Protein AF-A0A1I3DEV8-F1 (afdb_monomer)

Sequence (72 aa):
MEQQNIIIFEPSTSEETNALKAFAKALKLKSEVKEKPHNPEFVAIIKESQKQAKEGKVTRVKKENLKEFLGL

InterPro domains:
  IPR020271 Uncharacterised protein family, MJ1172 [PF10884] (1-68)

Organism: NCBI:txid1125876

Radius of gyration: 22.48 Å; Cα contacts (8 Å, |Δi|>4): 14; chains: 1; bounding box: 37×31×70 Å

Foldseek 3Di:
DDDDDDDDDDDPDPVVVVVVVVVCVVVVHDDDDDDDPPDVVVVVVVVVVVVCVVVVVDDDDDPVCVCVVVVD

Solvent-accessible surface area (backbone atoms only — not comparable to full-atom values): 4864 Å² total; per-residue (Å²): 131,87,82,86,82,87,86,86,85,84,68,91,47,72,67,52,46,51,52,52,50,52,54,33,56,76,69,73,49,92,79,84,88,75,78,77,76,72,59,65,66,59,54,48,53,52,53,50,51,54,50,31,52,76,72,62,67,64,85,88,75,56,82,91,49,45,44,69,74,69,75,97

Secondary structure (DSSP, 8-state):
-----------SSHHHHHHHHHHHHHTT-----PPPPPPHHHHHHHHHHHHHHHTT------GGGHHHHHT-

Mean predicted aligned error: 10.8 Å

pLDDT: mean 87.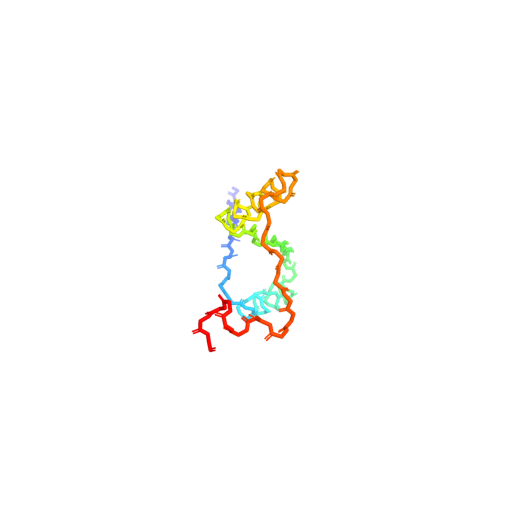49, std 9.43, range [50.28, 97.0]

Structure (mmCIF, N/CA/C/O backbone):
data_AF-A0A1I3DEV8-F1
#
_entry.id   AF-A0A1I3DEV8-F1
#
loop_
_atom_site.group_PDB
_atom_site.id
_atom_site.type_symbol
_atom_site.label_atom_id
_atom_site.label_alt_id
_atom_site.label_comp_id
_atom_site.label_asym_id
_atom_site.label_entity_id
_atom_site.label_seq_id
_atom_site.pdbx_PDB_ins_code
_atom_site.Cartn_x
_atom_site.Cartn_y
_atom_site.Cartn_z
_atom_site.occupancy
_atom_site.B_iso_or_equiv
_atom_site.auth_seq_id
_atom_site.auth_comp_id
_atom_site.auth_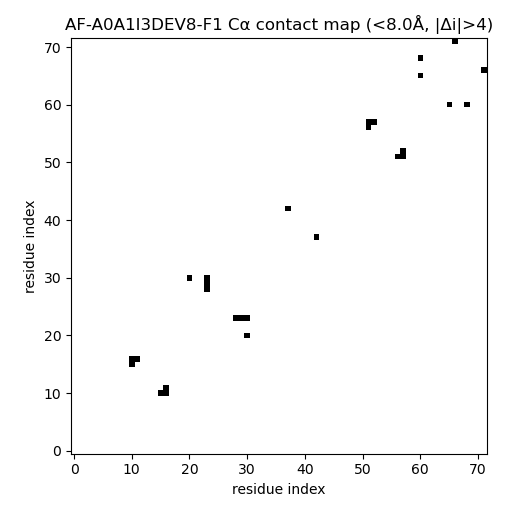asym_id
_atom_site.auth_atom_id
_atom_site.pdbx_PDB_model_num
ATOM 1 N N . MET A 1 1 ? 10.530 -1.380 -42.916 1.00 50.28 1 MET A N 1
ATOM 2 C CA . MET A 1 1 ? 10.962 -0.951 -41.570 1.00 50.28 1 MET A CA 1
ATOM 3 C C . MET A 1 1 ? 10.299 -1.889 -40.583 1.00 50.28 1 MET A C 1
ATOM 5 O O . MET A 1 1 ? 9.084 -2.025 -40.654 1.00 50.28 1 MET A O 1
ATOM 9 N N . GLU A 1 2 ? 11.069 -2.597 -39.760 1.00 67.44 2 GLU A N 1
ATOM 10 C CA . GLU A 1 2 ? 10.500 -3.432 -38.695 1.00 67.44 2 GLU A CA 1
ATOM 11 C C . GLU A 1 2 ? 9.789 -2.531 -37.679 1.00 67.44 2 GLU A C 1
ATOM 13 O O . GLU A 1 2 ? 10.330 -1.506 -37.261 1.00 67.44 2 GLU A O 1
ATOM 18 N N . GLN A 1 3 ? 8.548 -2.872 -37.333 1.00 68.50 3 GLN A N 1
ATOM 19 C CA . GLN A 1 3 ? 7.791 -2.142 -36.322 1.00 68.50 3 GLN A CA 1
ATOM 20 C C . GLN A 1 3 ? 8.359 -2.480 -34.943 1.00 68.50 3 GLN A C 1
ATOM 22 O O . GLN A 1 3 ? 8.389 -3.642 -34.542 1.00 68.50 3 GLN A O 1
ATOM 27 N N . GLN A 1 4 ? 8.824 -1.465 -34.218 1.00 80.38 4 GLN A N 1
ATOM 28 C CA . GLN A 1 4 ? 9.242 -1.633 -32.830 1.00 80.38 4 GLN A CA 1
ATOM 29 C C . GLN A 1 4 ? 8.003 -1.642 -31.933 1.00 80.38 4 GLN A C 1
ATOM 31 O O . GLN A 1 4 ? 7.330 -0.624 -31.784 1.00 80.38 4 GLN A O 1
ATOM 36 N N . ASN A 1 5 ? 7.709 -2.796 -31.337 1.00 83.62 5 ASN A N 1
ATOM 37 C CA . ASN A 1 5 ? 6.617 -2.9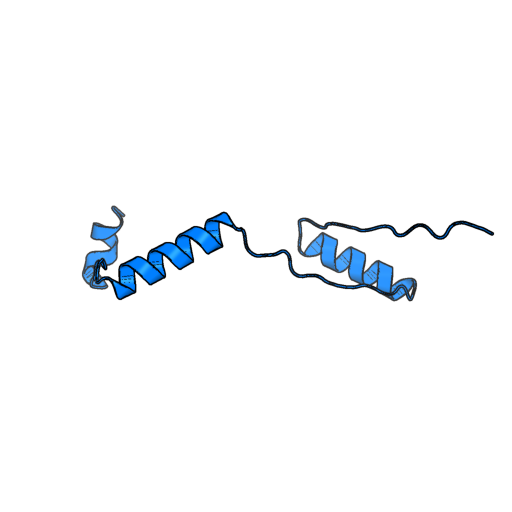49 -30.380 1.00 83.62 5 ASN A CA 1
ATOM 38 C C . ASN A 1 5 ? 7.102 -2.633 -28.960 1.00 83.62 5 ASN A C 1
ATOM 40 O O . ASN A 1 5 ? 8.173 -3.081 -28.548 1.00 83.62 5 ASN A O 1
ATOM 44 N N . ILE A 1 6 ? 6.296 -1.895 -28.195 1.00 84.31 6 ILE A N 1
ATOM 45 C CA . ILE A 1 6 ? 6.535 -1.633 -26.770 1.00 84.31 6 ILE A CA 1
ATOM 46 C C . ILE A 1 6 ? 5.718 -2.636 -25.957 1.00 84.31 6 ILE A C 1
ATOM 48 O O . ILE A 1 6 ? 4.511 -2.760 -26.153 1.00 84.31 6 ILE A O 1
ATOM 52 N N . ILE A 1 7 ? 6.376 -3.335 -25.033 1.00 83.69 7 ILE A N 1
ATOM 53 C CA . ILE A 1 7 ? 5.754 -4.307 -24.127 1.00 83.69 7 ILE A CA 1
ATOM 54 C C . ILE A 1 7 ? 5.779 -3.719 -22.712 1.00 83.69 7 ILE A C 1
ATOM 56 O O . ILE A 1 7 ? 6.830 -3.276 -22.247 1.00 83.69 7 ILE A O 1
ATOM 60 N N . ILE A 1 8 ? 4.628 -3.709 -22.034 1.00 85.06 8 ILE A N 1
ATOM 61 C CA . ILE A 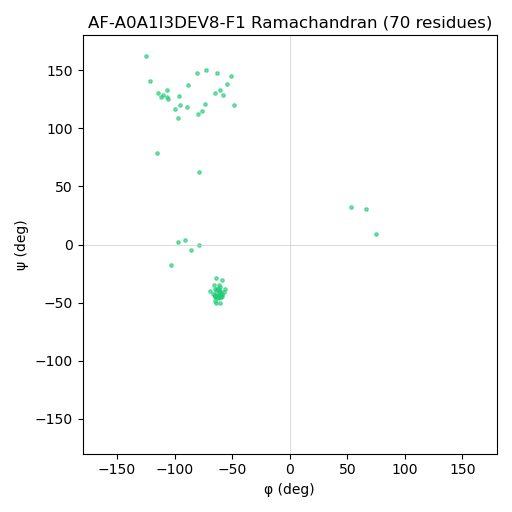1 8 ? 4.459 -3.174 -20.675 1.00 85.06 8 ILE A CA 1
ATOM 62 C C . ILE A 1 8 ? 4.098 -4.329 -19.739 1.00 85.06 8 ILE A C 1
ATOM 64 O O . ILE A 1 8 ? 3.193 -5.105 -20.035 1.00 85.06 8 ILE A O 1
ATOM 68 N N . PHE A 1 9 ? 4.799 -4.430 -18.610 1.00 84.88 9 PHE A N 1
ATOM 69 C CA . PHE A 1 9 ? 4.535 -5.423 -17.569 1.00 84.88 9 PHE A CA 1
ATOM 70 C C . PHE A 1 9 ? 3.890 -4.748 -16.353 1.00 84.88 9 PHE A C 1
ATOM 72 O O . PHE A 1 9 ? 4.398 -3.731 -15.880 1.00 84.88 9 PHE A O 1
ATOM 79 N N . GLU A 1 10 ? 2.815 -5.331 -15.817 1.00 86.12 10 GLU A N 1
ATOM 80 C CA . GLU A 1 10 ? 2.114 -4.843 -14.620 1.00 86.12 10 GLU A CA 1
ATOM 81 C C . GLU A 1 10 ? 2.219 -5.853 -13.464 1.00 86.12 10 GLU A C 1
ATOM 83 O O . GLU A 1 10 ? 1.277 -6.605 -13.207 1.00 86.12 10 GLU A O 1
ATOM 88 N N . PRO A 1 11 ? 3.359 -5.905 -12.750 1.00 86.81 11 PRO A N 1
ATOM 89 C CA . PRO A 1 11 ? 3.537 -6.846 -11.649 1.00 86.81 11 PRO A CA 1
ATOM 90 C C . PRO A 1 11 ? 2.547 -6.585 -10.500 1.00 86.81 11 PRO A C 1
ATOM 92 O O . PRO A 1 11 ? 2.150 -5.444 -10.211 1.00 86.81 11 PRO A O 1
ATOM 95 N N . SER A 1 12 ? 2.154 -7.665 -9.829 1.00 86.25 12 SER A N 1
ATOM 96 C CA . SER A 1 12 ? 1.247 -7.652 -8.676 1.00 86.25 12 SER A CA 1
ATOM 97 C C . SER A 1 12 ? 1.980 -7.839 -7.349 1.00 86.25 12 SER A C 1
ATOM 99 O O . SER A 1 12 ? 1.441 -7.472 -6.306 1.00 86.25 12 SER A O 1
ATOM 101 N N . THR A 1 13 ? 3.219 -8.341 -7.377 1.00 88.00 13 THR A N 1
ATOM 102 C CA . THR A 1 13 ? 4.040 -8.554 -6.178 1.00 88.00 13 THR A CA 1
ATOM 103 C C . THR A 1 13 ? 5.400 -7.852 -6.250 1.00 88.00 13 THR A C 1
ATOM 105 O O . THR A 1 13 ? 5.905 -7.462 -7.311 1.00 88.00 13 THR A O 1
ATOM 108 N N . SER A 1 14 ? 6.021 -7.691 -5.078 1.00 86.56 14 SER A N 1
ATOM 109 C CA . SER A 1 14 ? 7.391 -7.1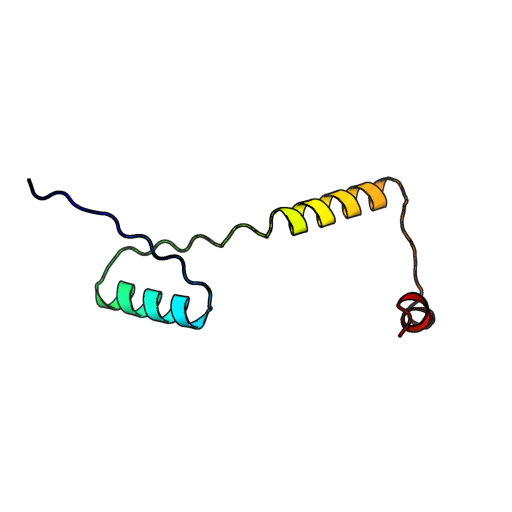77 -4.961 1.00 86.56 14 SER A CA 1
ATOM 110 C C . SER A 1 14 ? 8.406 -8.115 -5.630 1.00 86.56 14 SER A C 1
ATOM 112 O O . SER A 1 14 ? 9.332 -7.657 -6.300 1.00 86.56 14 SER A O 1
ATOM 114 N N . GLU A 1 15 ? 8.204 -9.429 -5.516 1.00 91.44 15 GLU A N 1
ATOM 115 C CA . GLU A 1 15 ? 9.076 -10.452 -6.108 1.00 91.44 15 GLU A CA 1
ATOM 116 C C . GLU A 1 15 ? 9.061 -10.402 -7.639 1.00 91.44 15 GLU A C 1
ATOM 118 O O . GLU A 1 15 ? 10.126 -10.362 -8.257 1.00 91.44 15 GLU A O 1
ATOM 123 N N . GLU A 1 16 ? 7.879 -10.287 -8.252 1.00 90.06 16 GLU A N 1
ATOM 124 C CA . GLU A 1 16 ? 7.732 -10.107 -9.704 1.00 90.06 16 GLU A CA 1
ATOM 125 C C . GLU A 1 16 ? 8.414 -8.820 -10.182 1.00 90.06 16 GLU A C 1
ATOM 127 O O . GLU A 1 16 ? 9.139 -8.814 -11.179 1.00 90.06 16 GLU A O 1
ATOM 132 N N . THR A 1 17 ? 8.246 -7.728 -9.431 1.00 89.62 17 THR A N 1
ATOM 133 C CA . THR A 1 17 ? 8.890 -6.443 -9.735 1.00 89.62 17 THR A CA 1
ATOM 134 C C . THR A 1 17 ? 10.415 -6.565 -9.713 1.00 89.62 17 THR A C 1
ATOM 136 O O . THR A 1 17 ? 11.101 -6.029 -10.588 1.00 89.62 17 THR A O 1
ATOM 139 N N . ASN A 1 18 ? 10.966 -7.278 -8.730 1.00 91.12 18 ASN A N 1
ATOM 140 C CA . ASN A 1 18 ? 12.407 -7.479 -8.598 1.00 91.12 18 ASN A CA 1
ATOM 141 C C . ASN A 1 18 ? 12.967 -8.372 -9.712 1.00 91.12 18 ASN A C 1
ATOM 143 O O . ASN A 1 18 ? 14.021 -8.054 -10.269 1.00 91.12 18 ASN A O 1
ATOM 147 N N . ALA A 1 19 ? 12.244 -9.428 -10.092 1.00 93.12 19 ALA A N 1
ATOM 148 C CA . ALA A 1 19 ? 12.620 -10.291 -11.207 1.00 93.12 19 ALA A CA 1
ATOM 149 C C . ALA A 1 19 ? 12.657 -9.517 -12.538 1.00 93.12 19 ALA A C 1
ATOM 151 O O . ALA A 1 19 ? 13.649 -9.582 -13.268 1.00 93.12 19 ALA A O 1
ATOM 152 N N . LEU A 1 20 ? 11.631 -8.705 -12.821 1.00 91.06 20 LEU A N 1
ATOM 153 C CA . LEU A 1 20 ? 11.567 -7.881 -14.034 1.00 91.06 20 LEU A CA 1
ATOM 154 C C . LEU A 1 20 ? 12.667 -6.811 -14.074 1.00 91.06 20 LEU A C 1
ATOM 156 O O . LEU A 1 20 ? 13.267 -6.582 -15.125 1.00 91.06 20 LEU A O 1
ATOM 160 N N . LYS A 1 21 ? 12.995 -6.193 -12.931 1.00 88.69 21 LYS A N 1
ATOM 161 C CA . LYS A 1 21 ? 14.129 -5.257 -12.823 1.00 88.69 21 LYS A CA 1
ATOM 162 C C . LYS A 1 21 ? 15.462 -5.937 -13.137 1.00 88.69 21 LYS A C 1
ATOM 164 O O . LYS A 1 21 ? 16.273 -5.373 -13.872 1.00 88.69 21 LYS A O 1
ATOM 169 N N . ALA A 1 22 ? 15.694 -7.134 -12.597 1.00 92.12 22 ALA A N 1
ATOM 170 C CA . ALA A 1 22 ? 16.911 -7.898 -12.864 1.00 92.12 22 ALA A CA 1
ATOM 171 C C . ALA A 1 22 ? 17.021 -8.281 -14.349 1.00 92.12 22 ALA A C 1
ATOM 173 O O . ALA A 1 22 ? 18.074 -8.085 -14.959 1.00 92.12 22 ALA A O 1
ATOM 174 N N . PHE A 1 23 ? 15.917 -8.737 -14.946 1.00 91.50 23 PHE A N 1
ATOM 175 C CA . PHE A 1 23 ? 15.828 -9.067 -16.367 1.00 91.50 23 PHE A CA 1
ATOM 176 C C . PHE A 1 23 ? 16.116 -7.856 -17.269 1.00 91.50 23 PHE A C 1
ATOM 178 O O . PHE A 1 23 ? 16.986 -7.921 -18.138 1.00 91.50 23 PHE A O 1
ATOM 185 N N . ALA A 1 24 ? 15.458 -6.717 -17.021 1.00 90.44 24 ALA A N 1
ATOM 186 C CA . ALA A 1 24 ? 15.670 -5.494 -17.794 1.00 90.44 24 ALA A CA 1
ATOM 187 C C . ALA A 1 24 ? 17.125 -5.002 -17.707 1.00 90.44 24 ALA A C 1
ATOM 189 O O . ALA A 1 24 ? 17.713 -4.613 -18.719 1.00 90.44 24 ALA A O 1
ATOM 190 N N . LYS A 1 25 ? 17.737 -5.084 -16.517 1.00 89.69 25 LYS A N 1
ATOM 191 C CA . LYS A 1 25 ? 19.143 -4.719 -16.300 1.00 89.69 25 LYS A CA 1
ATOM 192 C C . LYS A 1 25 ? 20.103 -5.628 -17.069 1.00 89.69 25 LYS A C 1
ATOM 194 O O . LYS A 1 25 ? 21.038 -5.119 -17.684 1.00 89.69 25 LYS A O 1
ATOM 199 N N . ALA A 1 26 ? 19.874 -6.942 -17.058 1.00 94.62 26 ALA A N 1
ATOM 200 C CA . ALA A 1 26 ? 20.705 -7.906 -17.782 1.00 94.62 26 ALA A CA 1
ATOM 201 C C . ALA A 1 26 ? 20.705 -7.646 -19.298 1.00 94.62 26 ALA A C 1
ATOM 203 O O . ALA A 1 26 ? 21.742 -7.761 -19.949 1.00 94.62 26 ALA A O 1
ATOM 204 N N . LEU A 1 27 ? 19.563 -7.222 -19.842 1.00 91.94 27 LEU A N 1
ATOM 205 C CA . LEU A 1 27 ? 19.390 -6.928 -21.265 1.00 91.94 27 LEU A CA 1
ATOM 206 C C . LEU A 1 27 ? 19.684 -5.471 -21.649 1.00 91.94 27 LEU A C 1
ATOM 208 O O . LEU A 1 27 ? 19.504 -5.099 -22.806 1.00 91.94 27 LEU A O 1
ATOM 212 N N . LYS A 1 28 ? 20.139 -4.638 -20.700 1.00 89.31 28 LYS A N 1
ATOM 213 C CA . LYS A 1 28 ? 20.380 -3.196 -20.899 1.00 89.31 28 LYS A CA 1
ATOM 214 C C . LYS A 1 28 ? 19.156 -2.454 -21.462 1.00 89.31 28 LYS A C 1
ATOM 216 O O . LYS A 1 28 ? 19.296 -1.486 -22.208 1.00 89.31 28 LYS A O 1
ATOM 221 N N . LEU A 1 29 ? 17.956 -2.901 -21.096 1.00 87.62 29 LEU A N 1
ATOM 222 C CA . LEU A 1 29 ? 16.702 -2.262 -21.478 1.00 87.62 29 LEU A CA 1
ATOM 223 C C . LEU A 1 29 ? 16.419 -1.067 -20.565 1.00 87.62 29 LEU A C 1
ATOM 225 O O . LEU A 1 29 ? 16.735 -1.078 -19.373 1.00 87.62 29 LEU A O 1
ATOM 229 N N . LYS A 1 30 ? 15.775 -0.034 -21.113 1.00 79.88 30 LYS A N 1
ATOM 230 C CA . LYS A 1 30 ? 15.293 1.103 -20.325 1.00 79.88 30 LYS A CA 1
ATOM 231 C C . LYS A 1 30 ? 14.030 0.684 -19.564 1.00 79.88 30 LYS A C 1
ATOM 233 O O . LYS A 1 30 ? 13.010 0.408 -20.184 1.00 79.88 30 LYS A O 1
ATOM 238 N N . SER A 1 31 ? 14.095 0.648 -18.232 1.00 77.06 31 SER A N 1
ATOM 239 C CA . SER A 1 31 ? 12.944 0.361 -17.364 1.00 77.06 31 SER A CA 1
ATOM 240 C C . SER A 1 31 ? 12.463 1.627 -16.654 1.00 77.06 31 SER A C 1
ATOM 242 O O . SER A 1 31 ? 13.253 2.275 -15.968 1.00 77.06 31 SER A O 1
ATOM 244 N N . GLU A 1 32 ? 11.174 1.946 -16.757 1.00 74.56 32 GLU A N 1
ATOM 245 C CA . GLU A 1 32 ? 10.525 2.997 -15.965 1.00 74.56 32 GLU A CA 1
ATOM 246 C C . GLU A 1 32 ? 9.647 2.355 -14.889 1.00 74.56 32 GLU A C 1
ATOM 248 O O . GLU A 1 32 ? 8.783 1.534 -15.190 1.00 74.56 32 GLU A O 1
ATOM 253 N N . VAL A 1 33 ? 9.872 2.720 -13.626 1.00 71.81 33 VAL A N 1
ATOM 254 C CA . VAL A 1 33 ? 9.021 2.294 -12.510 1.00 71.81 33 VAL A CA 1
ATOM 255 C C . VAL A 1 33 ? 8.032 3.414 -12.243 1.00 71.81 33 VAL A C 1
ATOM 257 O O . VAL A 1 33 ? 8.410 4.473 -11.748 1.00 71.81 33 VAL A O 1
ATOM 260 N N . LYS A 1 34 ? 6.767 3.184 -12.584 1.00 70.44 34 LYS A N 1
ATOM 261 C CA . LYS A 1 34 ? 5.667 4.040 -12.144 1.00 70.44 34 LYS A CA 1
ATOM 262 C C . LYS A 1 34 ? 5.077 3.403 -10.899 1.00 70.44 34 LYS A C 1
ATOM 264 O O . LYS A 1 34 ? 4.648 2.251 -10.943 1.00 70.44 34 LYS A O 1
ATOM 269 N N . GLU A 1 35 ? 5.100 4.123 -9.784 1.00 66.88 35 GLU A N 1
ATOM 270 C CA . GLU A 1 35 ? 4.381 3.679 -8.594 1.00 66.88 35 GLU A CA 1
ATOM 271 C C . GLU A 1 35 ? 2.897 3.577 -8.943 1.00 66.88 35 GLU A C 1
ATOM 273 O O . GLU A 1 35 ? 2.340 4.477 -9.581 1.00 66.88 35 GLU A O 1
ATOM 278 N N . LYS A 1 36 ? 2.260 2.459 -8.566 1.00 66.56 36 LYS A N 1
ATOM 279 C CA . LYS A 1 36 ? 0.815 2.333 -8.744 1.00 66.56 36 LYS A CA 1
ATOM 280 C C . LYS A 1 36 ? 0.161 3.494 -7.988 1.00 66.56 36 LYS A C 1
ATOM 282 O O . LYS A 1 36 ? 0.484 3.699 -6.812 1.00 66.56 36 LYS A O 1
ATOM 287 N N . PRO A 1 37 ? -0.735 4.260 -8.635 1.00 65.94 37 PRO A N 1
ATOM 288 C CA . PRO A 1 37 ? -1.490 5.278 -7.928 1.00 65.94 37 PRO A CA 1
ATOM 289 C C . PRO A 1 37 ? -2.185 4.615 -6.737 1.00 65.94 37 PRO A C 1
ATOM 291 O O . PRO A 1 37 ? -2.676 3.488 -6.847 1.00 65.94 37 PRO A O 1
ATOM 294 N N . HIS A 1 38 ? -2.173 5.285 -5.582 1.00 72.75 38 HIS A N 1
ATOM 295 C CA . HIS A 1 38 ? -2.892 4.796 -4.408 1.00 72.75 38 HIS A CA 1
ATOM 296 C C . HIS A 1 38 ? -4.338 4.483 -4.788 1.00 72.75 38 HIS A C 1
ATOM 298 O O . HIS A 1 38 ? -4.913 5.190 -5.620 1.00 72.75 38 HIS A O 1
ATOM 304 N N . ASN A 1 39 ? -4.913 3.438 -4.179 1.00 80.94 39 ASN A N 1
ATOM 305 C CA . ASN A 1 39 ? -6.294 3.047 -4.446 1.00 80.94 39 ASN A CA 1
ATOM 306 C C . ASN A 1 39 ? -7.191 4.304 -4.372 1.00 80.94 39 ASN A C 1
ATOM 308 O O . ASN A 1 39 ? -7.208 4.970 -3.330 1.00 80.94 39 ASN A O 1
ATOM 312 N N . PRO A 1 40 ? -7.894 4.671 -5.460 1.00 85.50 40 PRO A N 1
ATOM 313 C CA . PRO A 1 40 ? -8.678 5.900 -5.506 1.00 85.50 40 PRO A CA 1
ATOM 314 C C . PRO A 1 40 ? -9.760 5.945 -4.421 1.00 85.50 40 PRO A C 1
ATOM 316 O O . PRO A 1 40 ? -10.040 7.024 -3.899 1.00 85.50 40 PRO A O 1
ATOM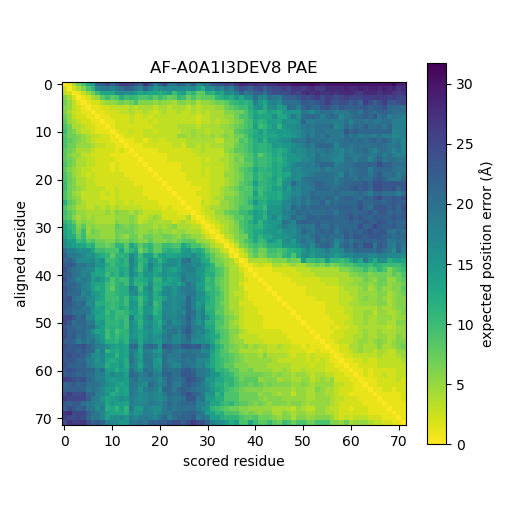 319 N N . GLU A 1 41 ? -10.307 4.796 -4.018 1.00 87.25 41 GLU A N 1
ATOM 320 C CA . GLU A 1 41 ? -11.257 4.700 -2.905 1.00 87.25 41 GLU A CA 1
ATOM 321 C C . GLU A 1 41 ? -10.593 5.048 -1.572 1.00 87.25 41 GLU A C 1
ATOM 323 O O . GLU A 1 41 ? -11.131 5.828 -0.789 1.00 87.25 41 GLU A O 1
ATOM 328 N N . PHE A 1 42 ? -9.374 4.553 -1.340 1.00 86.69 42 PHE A N 1
ATOM 329 C CA . PHE A 1 42 ? -8.596 4.910 -0.156 1.00 86.69 42 PHE A CA 1
ATOM 330 C C . PHE A 1 42 ? -8.311 6.417 -0.121 1.00 86.69 42 PHE A C 1
ATOM 332 O O . PHE A 1 42 ? -8.527 7.072 0.897 1.00 86.69 42 PHE A O 1
ATOM 339 N N . VAL A 1 43 ? -7.903 7.002 -1.252 1.00 89.06 43 VAL A N 1
ATOM 340 C CA . VAL A 1 43 ? -7.681 8.453 -1.364 1.00 89.06 43 VAL A CA 1
ATOM 341 C C . VAL A 1 43 ? -8.967 9.236 -1.078 1.00 89.06 43 VAL A C 1
ATOM 343 O O . VAL A 1 43 ? -8.912 10.269 -0.407 1.00 89.06 43 VAL A O 1
ATOM 346 N N . ALA A 1 44 ? -10.119 8.759 -1.554 1.00 93.06 44 ALA A N 1
ATOM 347 C CA . ALA A 1 44 ? -11.412 9.382 -1.289 1.00 93.06 44 ALA A CA 1
ATOM 348 C C . ALA A 1 44 ? -11.766 9.354 0.208 1.00 93.06 44 ALA A C 1
ATOM 350 O O . ALA A 1 44 ? -12.126 10.396 0.758 1.00 93.06 44 ALA A O 1
ATOM 351 N N . ILE A 1 45 ? -11.576 8.213 0.884 1.00 92.50 45 ILE A N 1
ATOM 352 C CA . ILE A 1 45 ? -11.811 8.065 2.332 1.00 92.50 45 ILE A CA 1
ATOM 353 C C . 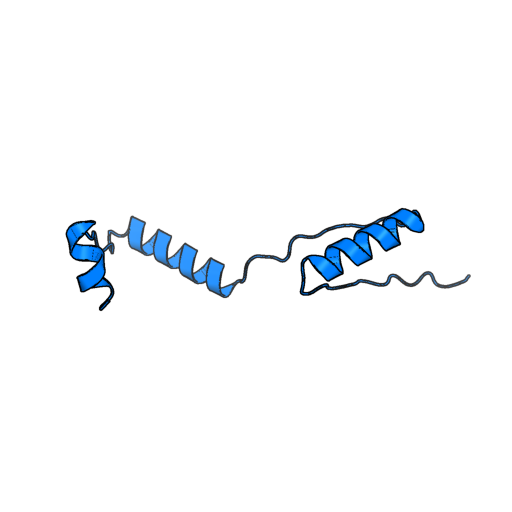ILE A 1 45 ? -10.928 9.032 3.132 1.00 92.50 45 ILE A C 1
ATOM 355 O O . ILE A 1 45 ? -11.413 9.719 4.031 1.00 92.50 45 ILE A O 1
ATOM 359 N N . ILE A 1 46 ? -9.642 9.145 2.786 1.00 93.56 46 ILE A N 1
ATOM 360 C CA . ILE A 1 46 ? -8.721 10.059 3.476 1.00 93.56 46 ILE A CA 1
ATOM 361 C C . ILE A 1 46 ? -9.129 11.523 3.274 1.00 93.56 46 ILE A C 1
ATOM 363 O O . ILE A 1 46 ? -9.134 12.295 4.234 1.00 93.56 46 ILE A O 1
ATOM 367 N N . LYS A 1 47 ? -9.501 11.920 2.052 1.00 95.00 47 LYS A N 1
ATOM 368 C CA . LYS A 1 47 ? -9.964 13.291 1.772 1.00 95.00 47 LYS A CA 1
ATOM 369 C C . LYS A 1 47 ? -11.229 13.637 2.555 1.00 95.00 47 LYS A C 1
ATOM 371 O O . LYS A 1 47 ? -11.319 14.735 3.104 1.00 95.00 47 LYS A O 1
ATOM 376 N N . GLU A 1 48 ? -12.175 12.707 2.636 1.00 95.31 48 GLU A N 1
ATOM 377 C CA . GLU A 1 48 ? -13.394 12.887 3.423 1.00 95.31 48 GLU A CA 1
ATOM 378 C C . GLU A 1 48 ? -13.082 13.001 4.923 1.00 95.31 48 GLU A C 1
ATOM 380 O O . GLU A 1 48 ? -13.546 13.933 5.577 1.00 95.31 48 GLU A O 1
ATOM 385 N N . SER A 1 49 ? -12.203 12.149 5.461 1.00 94.12 49 SER A N 1
ATOM 386 C CA . SER A 1 49 ? -11.755 12.251 6.858 1.00 94.12 49 SER A CA 1
ATOM 387 C C . SER A 1 49 ? -11.099 13.608 7.160 1.00 94.12 49 SER A C 1
ATOM 389 O O . SER A 1 49 ? -11.413 14.244 8.168 1.00 94.12 49 SER A O 1
ATOM 391 N N . GLN A 1 50 ? -10.248 14.120 6.264 1.00 95.62 50 GLN A N 1
ATOM 392 C CA . GLN A 1 50 ? -9.645 15.450 6.413 1.00 95.62 50 GLN A CA 1
ATOM 393 C C . GLN A 1 50 ? -10.688 16.574 6.422 1.00 95.62 50 GLN A C 1
ATOM 395 O O . GLN A 1 50 ? -10.540 17.543 7.170 1.00 95.62 50 GLN A O 1
ATOM 400 N N . LYS A 1 51 ? -11.735 16.470 5.598 1.00 97.00 51 LYS A N 1
ATOM 401 C CA . LYS A 1 51 ? -12.846 17.426 5.587 1.00 97.00 51 LYS A CA 1
ATOM 402 C C . LYS A 1 51 ? -13.613 17.387 6.909 1.00 97.00 51 LYS A C 1
ATOM 404 O O . LYS A 1 51 ? -13.793 18.431 7.529 1.00 97.00 51 LYS A O 1
ATOM 409 N N . GLN A 1 52 ? -13.979 16.197 7.379 1.00 96.50 52 GLN A N 1
ATOM 410 C CA . GLN A 1 52 ? -14.650 16.003 8.668 1.00 96.50 52 GLN A CA 1
ATOM 411 C C . GLN A 1 52 ? -13.826 16.575 9.825 1.00 96.50 52 GLN A C 1
ATOM 413 O O . GLN A 1 52 ? -14.369 17.268 10.684 1.00 96.50 52 GLN A O 1
ATOM 418 N N . ALA A 1 53 ? -12.504 16.383 9.800 1.00 94.50 53 ALA A N 1
ATOM 419 C CA . ALA A 1 53 ? -11.602 16.954 10.792 1.00 94.50 53 ALA A CA 1
ATOM 420 C C . ALA A 1 53 ? -11.632 18.488 10.819 1.00 94.50 53 ALA A C 1
ATOM 422 O O . ALA A 1 53 ? -11.705 19.081 11.896 1.00 94.50 53 ALA A O 1
ATOM 423 N N . LYS A 1 54 ? -11.632 19.133 9.645 1.00 95.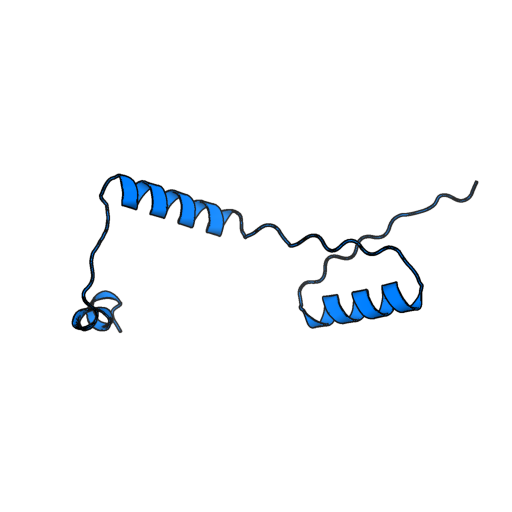25 54 LYS A N 1
ATOM 424 C CA . LYS A 1 54 ? -11.753 20.597 9.523 1.00 95.25 54 LYS A CA 1
ATOM 425 C C . LYS A 1 54 ? -13.113 21.114 9.989 1.00 95.25 54 LYS A C 1
ATOM 427 O O . LYS A 1 54 ? -13.184 22.190 10.568 1.00 95.25 54 LYS A O 1
ATOM 432 N N . GLU A 1 55 ? -14.173 20.345 9.761 1.00 96.94 55 GLU A N 1
ATOM 433 C CA . GLU A 1 55 ? -15.535 20.650 10.215 1.00 96.94 55 GLU A CA 1
ATOM 434 C C . GLU A 1 55 ? -15.761 20.329 11.706 1.00 96.94 55 GLU A C 1
ATOM 436 O O . GLU A 1 55 ? -16.862 20.521 12.216 1.00 96.94 55 GLU A O 1
ATO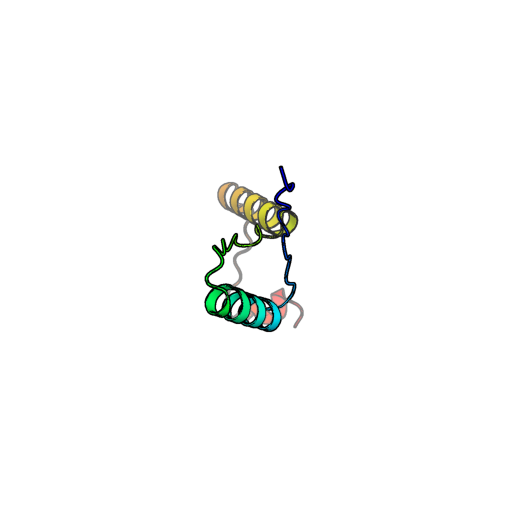M 441 N N . GLY A 1 56 ? -14.747 19.820 12.417 1.00 94.50 56 GLY A N 1
ATOM 442 C CA . GLY A 1 56 ? -14.854 19.444 13.829 1.00 94.50 56 GLY A CA 1
ATOM 443 C C . GLY A 1 56 ? -15.621 18.141 14.082 1.00 94.50 56 GLY A C 1
ATOM 444 O O . GLY A 1 56 ? -15.863 17.793 15.236 1.00 94.50 56 GLY A O 1
ATOM 445 N N . LYS A 1 57 ? -15.962 17.384 13.032 1.00 95.69 57 LYS A N 1
ATOM 446 C CA . LYS A 1 57 ? -16.611 16.065 13.099 1.00 95.69 57 LYS A CA 1
ATOM 447 C C . LYS A 1 57 ? -15.585 14.982 13.440 1.00 95.69 57 LYS A C 1
ATOM 449 O O . LYS A 1 57 ? -15.309 14.090 12.643 1.00 95.69 57 LYS A O 1
ATOM 454 N N . VAL A 1 58 ? -14.974 15.094 14.616 1.00 93.31 58 VAL A N 1
ATOM 455 C CA . VAL A 1 58 ? -13.951 14.161 15.101 1.00 93.31 58 VAL A CA 1
ATOM 456 C C . VAL A 1 58 ? -14.372 13.529 16.413 1.00 93.31 58 VAL A C 1
ATOM 458 O O . VAL A 1 58 ? -14.877 14.200 17.311 1.00 93.31 58 VAL A O 1
ATOM 461 N N . THR A 1 59 ? -14.078 12.243 16.561 1.00 92.56 59 THR A N 1
ATOM 462 C CA . THR A 1 59 ? -14.202 11.546 17.839 1.00 92.56 59 THR A CA 1
ATOM 463 C C . THR A 1 59 ? -12.826 11.457 18.478 1.00 92.56 59 THR A C 1
ATOM 465 O O . THR A 1 59 ? -11.912 10.838 17.937 1.00 92.56 59 THR A O 1
ATOM 468 N N . ARG A 1 60 ? -12.653 12.098 19.637 1.00 92.38 60 ARG A N 1
ATOM 469 C CA . ARG A 1 60 ? -11.426 11.969 20.430 1.00 92.38 60 ARG A CA 1
ATOM 470 C C . ARG A 1 60 ? -11.574 10.795 21.382 1.00 92.38 60 ARG A C 1
ATOM 472 O O . ARG A 1 60 ? -12.424 10.822 22.266 1.00 92.38 60 ARG A O 1
ATOM 479 N N . VAL A 1 61 ? -10.716 9.799 21.219 1.00 93.75 61 VAL A N 1
ATOM 480 C CA . VAL A 1 61 ? -10.694 8.601 22.060 1.00 93.75 61 VAL A CA 1
ATOM 481 C C . VAL A 1 61 ? -9.412 8.624 22.882 1.00 93.75 61 VAL A C 1
ATOM 483 O O . VAL A 1 61 ? -8.321 8.804 22.339 1.00 93.75 61 VAL A O 1
ATOM 486 N N . LYS A 1 62 ? -9.539 8.490 24.204 1.00 95.56 62 LYS A N 1
ATOM 487 C CA . LYS A 1 62 ? -8.378 8.323 25.085 1.00 95.56 62 LYS A CA 1
ATOM 488 C C . LYS A 1 62 ? -7.804 6.922 24.912 1.00 95.56 62 LYS A C 1
ATOM 490 O O . LYS A 1 62 ? -8.548 5.984 24.639 1.00 95.56 62 LYS A O 1
ATOM 495 N N . LYS A 1 63 ? -6.494 6.768 25.109 1.00 94.75 63 LYS A N 1
ATOM 496 C CA . LYS A 1 63 ? -5.803 5.487 24.909 1.00 94.75 63 LYS A CA 1
ATOM 497 C C . LYS A 1 63 ? -6.411 4.367 25.756 1.00 94.75 63 LYS A C 1
ATOM 499 O O . LYS A 1 63 ? -6.547 3.249 25.272 1.00 94.75 63 LYS A O 1
ATOM 504 N N . GLU A 1 64 ? -6.814 4.686 26.982 1.00 96.12 64 GLU A N 1
ATOM 505 C CA . GLU A 1 64 ? -7.417 3.735 27.922 1.00 96.12 64 GLU A CA 1
ATOM 506 C C . GLU A 1 64 ? -8.766 3.194 27.417 1.00 96.12 64 GLU A C 1
ATOM 508 O O . GLU A 1 64 ? -9.097 2.042 27.676 1.00 96.12 64 GLU A O 1
ATOM 513 N N . ASN A 1 65 ? -9.491 3.987 26.621 1.00 95.00 65 ASN A N 1
ATOM 514 C CA . ASN A 1 65 ? -10.828 3.663 26.113 1.00 95.00 65 ASN A CA 1
ATOM 515 C C . ASN A 1 65 ? -10.799 3.078 24.692 1.00 95.00 65 ASN A C 1
ATOM 517 O O . ASN A 1 65 ? -11.847 2.833 24.099 1.00 95.00 65 ASN A O 1
ATOM 521 N N . LEU A 1 66 ? -9.612 2.886 24.107 1.00 94.88 66 LEU A N 1
ATOM 522 C CA . LEU A 1 66 ? -9.479 2.478 22.709 1.00 94.88 66 LEU A CA 1
ATOM 523 C C . LEU A 1 66 ? -10.068 1.087 22.447 1.00 94.88 66 LEU A C 1
ATOM 525 O O . LEU A 1 66 ? -10.704 0.890 21.419 1.00 94.88 66 LEU A O 1
ATOM 529 N N . LYS A 1 67 ? -9.871 0.132 23.364 1.00 93.81 67 LYS A N 1
ATOM 530 C CA . LYS A 1 67 ? -10.389 -1.238 23.206 1.00 93.81 67 LYS A CA 1
ATOM 531 C C . LYS A 1 67 ? -11.915 -1.266 23.187 1.00 93.81 67 LYS A C 1
ATOM 533 O O . LYS A 1 67 ? -12.503 -1.761 22.236 1.00 93.81 67 LYS A O 1
ATOM 538 N N . GLU A 1 68 ? -12.527 -0.623 24.179 1.00 95.44 68 GLU A N 1
ATOM 539 C CA . GLU A 1 68 ? -13.981 -0.482 24.282 1.00 95.44 68 GLU A CA 1
ATOM 540 C C . GLU A 1 68 ? -14.565 0.233 23.057 1.00 95.44 68 GLU A C 1
ATOM 542 O O . GLU A 1 68 ? -15.532 -0.239 22.466 1.00 95.44 68 GLU A O 1
ATOM 547 N N . PHE A 1 69 ? -13.930 1.321 22.610 1.00 94.19 69 PHE A N 1
ATOM 548 C CA . PHE A 1 69 ? -14.352 2.053 21.415 1.00 94.19 69 PHE A CA 1
ATOM 549 C C . PHE A 1 69 ? -14.309 1.202 20.135 1.00 94.19 69 PHE A C 1
ATOM 551 O O . PHE A 1 69 ? -15.149 1.375 19.256 1.00 94.19 69 PHE A O 1
ATOM 558 N N . LEU A 1 70 ? -13.334 0.296 20.021 1.00 93.94 70 LEU A N 1
ATOM 559 C CA . LEU A 1 70 ? -13.188 -0.604 18.875 1.00 93.94 70 LEU A CA 1
ATOM 560 C C . LEU A 1 70 ? -14.027 -1.889 18.997 1.00 93.94 70 LEU A C 1
ATOM 562 O O . LEU A 1 70 ? -14.050 -2.669 18.047 1.00 93.94 70 LEU A O 1
ATOM 566 N N . GLY A 1 71 ? -14.704 -2.118 20.128 1.00 93.94 71 GLY A N 1
ATOM 567 C CA . GLY A 1 71 ? -15.452 -3.352 20.388 1.00 93.94 71 GLY A CA 1
ATOM 568 C C . GLY A 1 71 ? -14.563 -4.595 20.503 1.00 93.94 71 GLY A C 1
ATOM 569 O O . GLY A 1 71 ? -14.988 -5.682 20.111 1.00 93.94 71 GLY A O 1
ATOM 570 N N . LEU A 1 72 ? -13.326 -4.417 20.982 1.00 90.88 72 LEU A N 1
ATOM 571 C CA . LEU A 1 72 ? -12.295 -5.454 21.123 1.00 90.88 72 LEU A CA 1
ATOM 572 C C . LEU A 1 72 ? -12.078 -5.882 22.577 1.00 90.88 72 LEU A C 1
ATOM 574 O O . LEU A 1 72 ? -12.170 -5.013 23.475 1.00 90.88 72 LEU A O 1
#